Protein AF-B6T316-F1 (afdb_monomer)

Foldseek 3Di:
DDPPDPPLVVDDLCVVLQVCQVPHALVRLVVLCVVDPSSVSSSQLRQHHEDEVLVVVVVVVVPDPDDPFLLLVLLVSLQSNQQRHAAYAYHDLNVCQDPVNVVPDDDPPDPPDPSFQCQDPSSLCSNLVHSSVLRYNYYHYHGRNVNHVPDDGPNVVSSVVSPVVSVD

Solvent-accessible surface area (backbone atoms only — not comparable to full-atom values): 9192 Å² total; per-residue (Å²): 139,83,87,74,69,61,75,72,75,74,50,56,50,68,58,50,6,52,50,45,26,72,79,34,41,52,66,52,41,55,51,31,47,76,72,37,75,61,42,30,58,12,53,54,52,21,32,27,42,34,46,53,48,49,68,48,52,53,48,43,75,73,71,51,70,94,71,75,50,59,45,59,48,48,22,51,51,28,53,66,26,13,79,36,26,30,32,43,34,41,31,44,20,66,93,58,34,48,78,76,57,56,78,75,61,62,96,80,74,66,78,82,63,77,54,46,40,52,42,28,53,67,42,40,47,47,28,44,74,30,61,13,25,63,46,48,77,42,80,44,80,40,51,19,31,92,62,40,77,86,48,79,72,39,33,68,68,50,52,51,54,42,53,60,61,56,78,113

Organism: Zea mays (NCBI:txid4577)

Mean predicted aligned error: 8.93 Å

Secondary structure (DSSP, 8-state):
------GGGGS-HHHHHHHHHHH--HHHHHHHHHH-HHHHHHHTS-SEEEEEHHHHHHHHHTT---PPPHHHHHHHHHHHHGGG--EEEEE--TTT-STTTGGG--TT-S--SGGG--SSHHHHHHHHTSTTTTT--EEEEE--HHHHTTS---HHHHHHHHHHTT--

Structure (mmCIF, N/CA/C/O backbone):
data_AF-B6T316-F1
#
_entry.id   AF-B6T316-F1
#
loop_
_atom_site.group_PDB
_atom_site.id
_atom_site.type_symbol
_atom_site.label_atom_id
_atom_site.label_alt_id
_atom_site.label_comp_id
_atom_site.label_asym_id
_atom_site.label_entity_id
_atom_site.label_seq_id
_atom_site.pdbx_PDB_ins_code
_atom_site.Cartn_x
_atom_site.Cartn_y
_atom_site.Cartn_z
_atom_site.occupancy
_atom_site.B_iso_or_equiv
_atom_site.auth_seq_id
_atom_site.auth_comp_id
_atom_site.auth_asym_id
_atom_site.auth_atom_id
_atom_site.pdbx_PDB_model_num
ATOM 1 N N . MET A 1 1 ? -29.226 13.859 29.487 1.00 38.75 1 MET A N 1
ATOM 2 C CA . MET A 1 1 ? -28.410 12.627 29.527 1.00 38.75 1 MET A CA 1
ATOM 3 C C . MET A 1 1 ? -28.155 12.209 28.087 1.00 38.75 1 MET A C 1
ATOM 5 O O . MET A 1 1 ? -28.991 11.527 27.518 1.00 38.75 1 MET A O 1
ATOM 9 N N . SER A 1 2 ? -27.073 12.686 27.468 1.00 45.78 2 SER A N 1
ATOM 10 C CA . SER A 1 2 ? -26.720 12.307 26.092 1.00 45.78 2 SER A CA 1
ATOM 11 C C . SER A 1 2 ? -25.549 11.342 26.151 1.00 45.78 2 SER A C 1
ATOM 13 O O . SER A 1 2 ? -24.395 11.746 26.090 1.00 45.78 2 SER A O 1
ATOM 15 N N . ALA A 1 3 ? -25.853 10.060 26.337 1.00 51.50 3 ALA A N 1
ATOM 16 C CA . ALA A 1 3 ? -24.899 8.991 26.079 1.00 51.50 3 ALA A CA 1
ATOM 17 C C . ALA A 1 3 ? -24.929 8.683 24.575 1.00 51.50 3 ALA A C 1
ATOM 19 O O . ALA A 1 3 ? -25.409 7.635 24.161 1.00 51.50 3 ALA A O 1
ATOM 20 N N . SER A 1 4 ? -24.492 9.627 23.742 1.00 57.12 4 SER A N 1
ATOM 21 C CA . SER A 1 4 ? -24.166 9.329 22.347 1.00 57.12 4 SER A CA 1
ATOM 22 C C . SER A 1 4 ? -22.652 9.189 22.270 1.00 57.12 4 SER A C 1
ATOM 24 O O . SER A 1 4 ? -21.951 10.155 21.974 1.00 57.12 4 SER A O 1
ATOM 26 N N . GLY A 1 5 ? -22.145 8.011 22.643 1.00 65.06 5 GLY A N 1
ATOM 27 C CA . GLY A 1 5 ? -20.784 7.634 22.264 1.00 65.06 5 GLY A CA 1
ATOM 28 C C . GLY A 1 5 ? -20.665 7.663 20.742 1.00 65.06 5 GLY A C 1
ATOM 29 O O . GLY A 1 5 ? -21.669 7.460 20.050 1.00 65.06 5 GLY A O 1
ATOM 30 N N . ASP A 1 6 ? -19.473 7.960 20.228 1.00 74.44 6 ASP A N 1
ATOM 31 C CA . ASP A 1 6 ? -19.220 7.907 18.791 1.00 74.44 6 ASP A CA 1
ATOM 32 C C . ASP A 1 6 ? -19.634 6.509 18.287 1.00 74.44 6 ASP A C 1
ATOM 34 O O . ASP A 1 6 ? -19.200 5.509 18.867 1.00 74.44 6 ASP A O 1
ATOM 38 N N . PRO A 1 7 ? -20.502 6.384 17.265 1.00 78.38 7 PRO A N 1
ATOM 39 C CA . PRO A 1 7 ? -20.895 5.079 16.731 1.00 78.38 7 PRO A CA 1
ATOM 40 C C . PRO A 1 7 ? -19.691 4.217 16.317 1.00 78.38 7 PRO A C 1
ATOM 42 O O . PRO A 1 7 ? -19.792 2.989 16.318 1.00 78.38 7 PRO A O 1
ATOM 45 N N . LEU A 1 8 ? -18.546 4.838 16.012 1.00 78.81 8 LEU A N 1
ATOM 46 C CA . LEU A 1 8 ? -17.295 4.144 15.718 1.00 78.81 8 LEU A CA 1
ATOM 47 C C . LEU A 1 8 ? -16.710 3.410 16.933 1.00 78.81 8 LEU A C 1
ATOM 49 O O . LEU A 1 8 ? -16.072 2.375 16.751 1.00 78.81 8 LEU A O 1
ATOM 53 N N . ASP A 1 9 ? -16.966 3.880 18.157 1.00 78.06 9 ASP A N 1
ATOM 54 C CA . ASP A 1 9 ? -16.474 3.253 19.392 1.00 78.06 9 ASP A CA 1
ATOM 55 C C . ASP A 1 9 ? -17.211 1.950 19.739 1.00 78.06 9 ASP A C 1
ATOM 57 O O . ASP A 1 9 ? -16.740 1.162 20.558 1.00 78.06 9 ASP A O 1
ATOM 61 N N . VAL A 1 10 ? -18.362 1.699 19.106 1.00 85.69 10 VAL A N 1
ATOM 62 C CA . VAL A 1 10 ? -19.162 0.479 19.307 1.00 85.69 10 VAL A CA 1
ATOM 63 C C . VAL A 1 10 ? -18.748 -0.633 18.333 1.00 85.69 10 VAL A C 1
ATOM 65 O O . VAL A 1 10 ? -19.052 -1.808 18.555 1.00 85.69 10 VAL A O 1
ATOM 68 N N . LEU A 1 11 ? -18.044 -0.294 17.248 1.00 86.25 11 LEU A N 1
ATOM 69 C CA . LEU A 1 11 ? -17.638 -1.260 16.231 1.00 86.25 11 LEU A CA 1
ATOM 70 C C . LEU A 1 11 ? -16.433 -2.098 16.694 1.00 86.25 11 LEU A C 1
ATOM 72 O O . LEU A 1 11 ? -15.464 -1.556 17.229 1.00 86.25 11 LEU A O 1
ATOM 76 N N . PRO A 1 12 ? -16.417 -3.418 16.419 1.00 90.31 12 PRO A N 1
ATOM 77 C CA . PRO A 1 12 ? -15.220 -4.223 16.615 1.00 90.31 12 PRO A CA 1
ATOM 78 C C . PRO A 1 12 ? -14.045 -3.666 15.802 1.00 90.31 12 PRO A C 1
ATOM 80 O O . PRO A 1 12 ? -14.191 -3.372 14.614 1.00 90.31 12 PRO A O 1
ATOM 83 N N . ALA A 1 13 ? -12.858 -3.603 16.409 1.00 89.75 13 ALA A N 1
ATOM 84 C CA . ALA A 1 13 ? -11.668 -3.017 15.784 1.00 89.75 13 ALA A CA 1
ATOM 85 C C . ALA A 1 13 ? -11.332 -3.631 14.412 1.00 89.75 13 ALA A C 1
ATOM 87 O O . ALA A 1 13 ? -10.900 -2.919 13.512 1.00 89.75 13 ALA A O 1
ATOM 88 N N . ALA A 1 14 ? -11.580 -4.932 14.225 1.00 91.62 14 ALA A N 1
ATOM 89 C CA . ALA A 1 14 ? -11.370 -5.612 12.947 1.00 91.62 14 ALA A CA 1
ATOM 90 C C . ALA A 1 14 ? -12.300 -5.097 11.834 1.00 91.62 14 ALA A C 1
ATOM 92 O O . ALA A 1 14 ? -11.866 -4.950 10.695 1.00 91.62 14 ALA A O 1
ATOM 93 N N . VAL A 1 15 ? -13.560 -4.786 12.162 1.00 93.12 15 VAL A N 1
ATOM 94 C CA . VAL A 1 15 ? -14.520 -4.212 11.206 1.00 93.12 15 VAL A CA 1
ATOM 95 C C . VAL A 1 15 ? -14.103 -2.790 10.857 1.00 93.12 15 VAL A C 1
ATOM 97 O O . VAL A 1 15 ? -14.060 -2.433 9.684 1.00 93.12 15 VAL A O 1
ATOM 100 N N . LEU A 1 16 ? -13.728 -1.999 11.864 1.00 93.94 16 LEU A N 1
ATOM 101 C CA . LEU A 1 16 ? -13.256 -0.635 11.653 1.00 93.94 16 LEU A CA 1
ATOM 102 C C . LEU A 1 16 ? -11.998 -0.605 10.774 1.00 93.94 16 LEU A C 1
ATOM 104 O O . LEU A 1 16 ? -11.924 0.183 9.839 1.00 93.94 16 LEU A O 1
ATOM 108 N N . ALA A 1 17 ? -11.043 -1.503 11.017 1.00 95.12 17 ALA A N 1
ATOM 109 C CA . ALA A 1 17 ? -9.823 -1.628 10.226 1.00 95.12 17 ALA A CA 1
ATOM 110 C C . ALA A 1 17 ? -10.100 -2.021 8.766 1.00 95.12 17 ALA A C 1
ATOM 112 O O . ALA A 1 17 ? -9.471 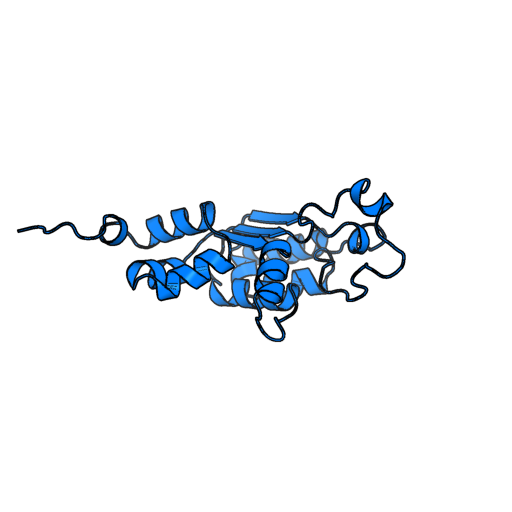-1.499 7.847 1.00 95.12 17 ALA A O 1
ATOM 113 N N . ASP A 1 18 ? -11.063 -2.914 8.541 1.00 94.75 18 ASP A N 1
ATOM 114 C CA . ASP A 1 18 ? -11.476 -3.332 7.201 1.00 94.75 18 ASP A CA 1
ATOM 115 C C . ASP A 1 18 ? -12.238 -2.216 6.457 1.00 94.75 18 ASP A C 1
ATOM 117 O O . ASP A 1 18 ? -12.101 -2.075 5.242 1.00 94.75 18 ASP A O 1
ATOM 121 N N . VAL A 1 19 ? -13.003 -1.377 7.166 1.00 94.06 19 VAL A N 1
ATOM 122 C CA . VAL A 1 19 ? -13.605 -0.157 6.598 1.00 94.06 19 VAL A CA 1
ATOM 123 C C . VAL A 1 19 ? -12.517 0.854 6.243 1.00 94.06 19 VAL A C 1
ATOM 125 O O . VAL A 1 19 ? -12.453 1.281 5.091 1.00 94.06 19 VAL A O 1
ATOM 128 N N . LEU A 1 20 ? -11.631 1.183 7.190 1.00 93.25 20 LEU A N 1
ATOM 129 C CA . LEU A 1 20 ? -10.519 2.116 6.987 1.00 93.25 20 LEU A CA 1
ATOM 130 C C . LEU A 1 20 ? -9.677 1.720 5.775 1.00 93.25 20 LEU A C 1
ATOM 132 O O . LEU A 1 20 ? -9.480 2.534 4.882 1.00 93.25 20 LEU A O 1
ATOM 136 N N . GLY A 1 21 ? -9.263 0.455 5.684 1.00 92.56 21 GLY A N 1
ATOM 137 C CA . GLY A 1 21 ? -8.447 -0.032 4.571 1.00 92.56 21 GLY A CA 1
ATOM 138 C C . GLY A 1 21 ? -9.118 0.034 3.191 1.00 92.56 21 GLY A C 1
ATOM 139 O O . GLY A 1 21 ? -8.429 -0.099 2.182 1.00 92.56 21 GLY A O 1
ATOM 140 N N . ARG A 1 22 ? -10.444 0.224 3.111 1.00 92.62 22 ARG A N 1
ATOM 141 C CA . ARG A 1 22 ? -11.161 0.409 1.836 1.00 92.62 22 ARG A CA 1
ATOM 142 C C . ARG A 1 22 ? -11.344 1.869 1.447 1.00 92.62 22 ARG A C 1
ATOM 144 O O . ARG A 1 22 ? -11.352 2.171 0.255 1.00 92.62 22 ARG A O 1
ATOM 151 N N . VAL A 1 23 ? -11.545 2.745 2.429 1.00 89.62 23 VAL A N 1
ATOM 152 C CA . VAL A 1 23 ? -11.929 4.146 2.184 1.00 89.62 23 VAL A CA 1
ATOM 153 C C . VAL A 1 23 ? -10.756 5.117 2.260 1.00 89.62 23 VAL A C 1
ATOM 155 O O . VAL A 1 23 ? -10.830 6.179 1.656 1.00 89.62 23 VAL A O 1
ATOM 158 N N . ALA A 1 24 ? -9.694 4.759 2.981 1.00 89.38 24 ALA A N 1
ATOM 159 C CA . ALA A 1 24 ? -8.599 5.651 3.335 1.00 89.38 24 ALA A CA 1
ATOM 160 C C . ALA A 1 24 ? -7.277 5.217 2.684 1.00 89.38 24 ALA A C 1
ATOM 162 O O . ALA A 1 24 ? -7.000 4.023 2.532 1.00 89.38 24 ALA A O 1
ATOM 163 N N . ASP A 1 25 ? -6.442 6.191 2.323 1.00 90.81 25 ASP A N 1
ATOM 164 C CA . ASP A 1 25 ? -5.057 5.931 1.932 1.00 90.81 25 ASP A CA 1
ATOM 165 C C . ASP A 1 25 ? -4.139 5.748 3.164 1.00 90.81 25 ASP A C 1
ATOM 167 O O . ASP A 1 25 ? -4.546 5.888 4.321 1.00 90.81 25 ASP A O 1
ATOM 171 N N . ALA A 1 26 ? -2.866 5.422 2.939 1.00 90.81 26 ALA A N 1
ATOM 172 C CA . ALA A 1 26 ? -1.884 5.249 4.009 1.00 90.81 26 ALA A CA 1
ATOM 173 C C . ALA A 1 26 ? -1.698 6.503 4.892 1.00 90.81 26 ALA A C 1
ATOM 175 O O . ALA A 1 26 ? -1.390 6.380 6.081 1.00 90.81 26 ALA A O 1
ATOM 176 N N . GLY A 1 27 ? -1.849 7.701 4.325 1.00 88.25 27 GLY A N 1
ATOM 177 C CA . GLY A 1 27 ? -1.763 8.972 5.037 1.00 88.25 27 GLY A CA 1
ATOM 178 C C . GLY A 1 27 ? -2.992 9.241 5.905 1.00 88.25 27 GLY A C 1
ATOM 179 O O . GLY A 1 27 ? -2.846 9.665 7.050 1.00 88.25 27 GLY A O 1
ATOM 180 N N . ASP A 1 28 ? -4.183 8.939 5.408 1.00 90.50 28 ASP A N 1
ATOM 181 C CA . ASP A 1 28 ? -5.445 9.017 6.141 1.00 90.50 28 ASP A CA 1
ATOM 182 C C . ASP A 1 28 ? -5.483 7.998 7.288 1.00 90.50 28 ASP A C 1
ATOM 184 O O . ASP A 1 28 ? -5.830 8.337 8.422 1.00 90.50 28 ASP A O 1
ATOM 188 N N . ILE A 1 29 ? -5.025 6.766 7.040 1.00 92.44 29 ILE A N 1
ATOM 189 C CA . ILE A 1 29 ? -4.856 5.733 8.076 1.00 92.44 29 ILE A CA 1
ATOM 190 C C . ILE A 1 29 ? -3.852 6.195 9.141 1.00 92.44 29 ILE A C 1
ATOM 192 O O . ILE A 1 29 ? -4.051 5.953 10.333 1.00 92.44 29 ILE A O 1
ATOM 196 N N . ALA A 1 30 ? -2.777 6.884 8.747 1.00 91.12 30 ALA A N 1
ATOM 197 C CA . ALA A 1 30 ? -1.843 7.466 9.705 1.00 91.12 30 ALA A CA 1
ATOM 198 C C . ALA A 1 30 ? -2.486 8.605 10.514 1.00 91.12 30 ALA A C 1
ATOM 200 O O . ALA A 1 30 ? -2.278 8.669 11.724 1.00 91.12 30 ALA A O 1
ATOM 201 N N . ALA A 1 31 ? -3.297 9.463 9.890 1.00 90.94 31 ALA A N 1
ATOM 202 C CA . ALA A 1 31 ? -4.015 10.539 10.574 1.00 90.94 31 ALA A CA 1
ATOM 203 C C . ALA A 1 31 ? -5.045 10.005 11.587 1.00 90.94 31 ALA A C 1
ATOM 205 O O . ALA A 1 31 ? -5.178 10.558 12.680 1.00 90.94 31 ALA A O 1
ATOM 206 N N . CYS A 1 32 ? -5.693 8.874 11.287 1.00 90.81 32 CYS A N 1
ATOM 207 C CA . CYS A 1 32 ? -6.624 8.185 12.189 1.00 90.81 32 CYS A CA 1
ATOM 208 C C . CYS A 1 32 ? -6.010 7.857 13.563 1.00 90.81 32 CYS A C 1
ATOM 210 O O . CYS A 1 32 ? -6.719 7.829 14.568 1.00 90.81 32 CYS A O 1
ATOM 212 N N . ARG A 1 33 ? -4.683 7.685 13.639 1.00 92.44 33 ARG A N 1
ATOM 213 C CA . ARG A 1 33 ? -3.948 7.431 14.892 1.00 92.44 33 ARG A CA 1
ATOM 214 C C . ARG A 1 33 ? -4.045 8.572 15.895 1.00 92.44 33 ARG A C 1
ATOM 216 O O . ARG A 1 33 ? -3.931 8.337 17.094 1.00 92.44 33 ARG A O 1
ATOM 223 N N . LEU A 1 34 ? -4.234 9.793 15.403 1.00 92.31 34 LEU A N 1
ATOM 224 C CA . LEU A 1 34 ? -4.353 10.997 16.220 1.00 92.31 34 LEU A CA 1
ATOM 225 C C . LEU A 1 34 ? -5.814 11.351 16.526 1.00 92.31 34 LEU A C 1
ATOM 227 O O . LEU A 1 34 ? -6.060 12.178 17.398 1.00 92.31 34 LEU A O 1
ATOM 231 N N . ALA A 1 35 ? -6.774 10.736 15.829 1.00 90.56 35 ALA A N 1
ATOM 232 C CA . ALA A 1 35 ? -8.191 11.069 15.941 1.00 90.56 35 ALA A CA 1
ATOM 233 C C . ALA A 1 35 ? -8.869 10.398 17.147 1.00 90.56 35 ALA A C 1
ATOM 235 O O . ALA A 1 35 ? -9.607 11.053 17.878 1.00 90.56 35 ALA A O 1
ATOM 236 N N . SER A 1 36 ? -8.622 9.104 17.386 1.00 89.31 36 SER A N 1
ATOM 237 C CA . SER A 1 36 ? -9.156 8.396 18.559 1.00 89.31 36 SER A CA 1
ATOM 238 C C . SER A 1 36 ? -8.355 7.137 18.899 1.00 89.31 36 SER A C 1
ATOM 240 O O . SER A 1 36 ? -7.609 6.610 18.073 1.00 89.31 36 SER A O 1
ATOM 242 N N . ARG A 1 37 ? -8.526 6.606 20.121 1.00 90.38 37 ARG A N 1
ATOM 243 C CA . ARG A 1 37 ? -7.875 5.347 20.541 1.00 90.38 37 ARG A CA 1
ATOM 244 C C . ARG A 1 37 ? -8.401 4.137 19.761 1.00 90.38 37 ARG A C 1
ATOM 246 O O . ARG A 1 37 ? -7.631 3.222 19.477 1.00 90.38 37 ARG A O 1
ATOM 253 N N . THR A 1 38 ? -9.682 4.146 19.403 1.00 91.38 38 THR A N 1
ATOM 254 C CA . THR A 1 38 ? -10.332 3.091 18.614 1.00 91.38 38 THR A CA 1
ATOM 255 C C . THR A 1 38 ? -9.763 3.057 17.195 1.00 91.38 38 THR A C 1
ATOM 257 O O . THR A 1 38 ? -9.351 2.003 16.707 1.00 91.38 38 THR A O 1
ATOM 260 N N . LEU A 1 39 ? -9.635 4.229 16.565 1.00 91.69 39 LEU A N 1
ATOM 261 C CA . LEU A 1 39 ? -9.034 4.388 15.241 1.00 91.69 39 LEU A CA 1
ATOM 262 C C . LEU A 1 39 ? -7.530 4.093 15.242 1.00 91.69 39 LEU A C 1
ATOM 264 O O . LEU A 1 39 ? -7.033 3.449 14.319 1.00 91.69 39 LEU A O 1
ATOM 268 N N . LEU A 1 40 ? -6.813 4.487 16.298 1.00 93.38 40 LEU A N 1
ATOM 269 C CA . LEU A 1 40 ? -5.415 4.113 16.512 1.00 93.38 40 LEU A CA 1
ATOM 270 C C . LEU A 1 40 ? -5.249 2.591 16.474 1.00 93.38 40 LEU A C 1
ATOM 272 O O . LEU A 1 40 ? -4.444 2.098 15.687 1.00 93.38 40 LEU A O 1
ATOM 276 N N . ALA A 1 41 ? -6.027 1.854 17.273 1.00 93.12 41 ALA A N 1
ATOM 277 C CA . ALA A 1 41 ? -5.959 0.396 17.320 1.00 93.12 41 ALA A CA 1
ATOM 278 C C . ALA A 1 41 ? -6.287 -0.238 15.958 1.00 93.12 41 ALA A C 1
ATOM 280 O O . ALA A 1 41 ? -5.539 -1.093 15.485 1.00 93.12 41 ALA A O 1
ATOM 281 N N . ALA A 1 42 ? -7.353 0.226 15.299 1.00 94.69 42 ALA A N 1
ATOM 282 C CA . ALA A 1 42 ? -7.740 -0.252 13.975 1.00 94.69 42 ALA A CA 1
ATOM 283 C C . ALA A 1 42 ? -6.649 -0.002 12.915 1.00 94.69 42 ALA A C 1
ATOM 285 O O . ALA A 1 42 ? -6.374 -0.883 12.103 1.00 94.69 42 ALA A O 1
ATOM 286 N N . SER A 1 43 ? -5.961 1.146 12.966 1.00 94.88 43 SER A N 1
ATOM 287 C CA . SER A 1 43 ? -4.926 1.524 11.990 1.00 94.88 43 SER A CA 1
ATOM 288 C C . SER A 1 43 ? -3.716 0.580 11.938 1.00 94.88 43 SER A C 1
ATOM 290 O O . SER A 1 43 ? -3.002 0.565 10.935 1.00 94.88 43 SER A O 1
ATOM 292 N N . TYR A 1 44 ? -3.454 -0.177 13.011 1.00 94.88 44 TYR A N 1
ATOM 293 C CA . TYR A 1 44 ? -2.342 -1.133 13.088 1.00 94.88 44 TYR A CA 1
ATOM 294 C C . TYR A 1 44 ? -2.717 -2.538 12.617 1.00 94.88 44 TYR A C 1
ATOM 296 O O . TYR A 1 44 ? -1.835 -3.360 12.386 1.00 94.88 44 TYR A O 1
ATOM 304 N N . ILE A 1 45 ? -4.011 -2.812 12.456 1.00 95.62 45 ILE A N 1
ATOM 305 C CA . ILE A 1 45 ? -4.523 -4.113 12.013 1.00 95.62 45 ILE A CA 1
ATOM 306 C C . ILE A 1 45 ? -5.254 -4.014 10.668 1.00 95.62 45 ILE A C 1
ATOM 308 O O . ILE A 1 45 ? -5.975 -4.937 10.291 1.00 95.62 45 ILE A O 1
ATOM 312 N N . CYS A 1 46 ? -5.076 -2.903 9.941 1.00 95.94 46 CYS A N 1
ATOM 313 C CA . CYS A 1 46 ? -5.655 -2.697 8.617 1.00 95.94 46 CYS A CA 1
ATOM 314 C C . CYS A 1 46 ? -5.219 -3.812 7.656 1.00 95.94 46 CYS A C 1
ATOM 316 O O . CYS A 1 46 ? -4.022 -3.958 7.389 1.00 95.94 46 CYS A O 1
ATOM 318 N N . PRO A 1 47 ? -6.171 -4.572 7.083 1.00 95.56 47 PRO A N 1
ATOM 319 C CA . PRO A 1 47 ? -5.837 -5.642 6.156 1.00 95.56 47 PRO A CA 1
ATOM 320 C C . PRO A 1 47 ? -5.528 -5.135 4.749 1.00 95.56 47 PRO A C 1
ATOM 322 O O . PRO A 1 47 ? -5.048 -5.898 3.913 1.00 95.56 47 PRO A O 1
ATOM 325 N N . ARG A 1 48 ? -5.824 -3.867 4.465 1.00 95.81 48 ARG A N 1
ATOM 326 C CA . ARG A 1 48 ? -5.659 -3.250 3.155 1.00 95.81 48 ARG A CA 1
ATOM 327 C C . ARG A 1 48 ? -5.025 -1.877 3.310 1.00 95.81 48 ARG A C 1
ATOM 329 O O . ARG A 1 48 ? -5.411 -1.137 4.214 1.00 95.81 48 ARG A O 1
ATOM 336 N N . VAL A 1 49 ? -4.077 -1.550 2.436 1.00 95.00 49 VAL A N 1
ATOM 337 C CA . VAL A 1 49 ? -3.486 -0.211 2.345 1.00 95.00 49 VAL A CA 1
ATOM 338 C C . VAL A 1 49 ? -3.268 0.178 0.894 1.00 95.00 49 VAL A C 1
ATO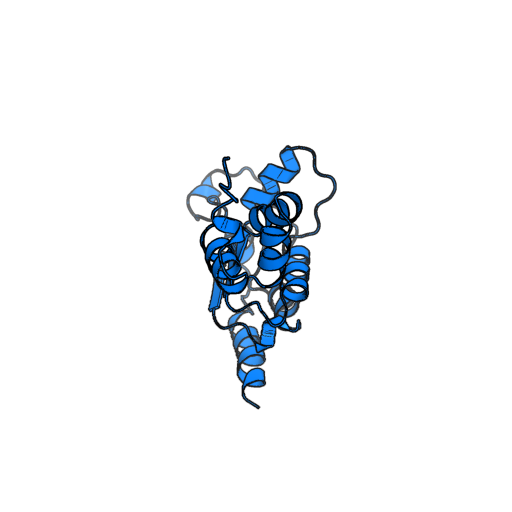M 340 O O . VAL A 1 49 ? -2.722 -0.596 0.107 1.00 95.00 49 VAL A O 1
ATOM 343 N N . ARG A 1 50 ? -3.637 1.422 0.584 1.00 93.56 50 ARG A N 1
ATOM 344 C CA . ARG A 1 50 ? -3.271 2.115 -0.649 1.00 93.56 50 ARG A CA 1
ATOM 345 C C . ARG A 1 50 ? -2.218 3.172 -0.346 1.00 93.56 50 ARG A C 1
ATOM 347 O O . ARG A 1 50 ? -2.398 3.976 0.566 1.00 93.56 50 ARG A O 1
ATOM 354 N N . LEU A 1 51 ? -1.133 3.187 -1.108 1.00 90.56 51 LEU A N 1
ATOM 355 C CA . LEU A 1 51 ? -0.117 4.230 -1.053 1.00 90.56 51 LEU A CA 1
ATOM 356 C C . LEU A 1 51 ? -0.045 4.930 -2.410 1.00 90.56 51 LEU A C 1
ATOM 358 O O . LEU A 1 51 ? 0.290 4.295 -3.402 1.00 90.56 51 LEU A O 1
ATOM 362 N N . CYS A 1 52 ? -0.312 6.235 -2.425 1.00 86.19 52 CYS A N 1
ATOM 363 C CA . CYS A 1 52 ? -0.256 7.064 -3.625 1.00 86.19 52 CYS A CA 1
ATOM 364 C C . CYS A 1 52 ? 0.890 8.086 -3.546 1.00 86.19 52 CYS A C 1
ATOM 366 O O . CYS A 1 52 ? 1.126 8.716 -2.508 1.00 86.19 52 CYS A O 1
ATOM 368 N N . ALA A 1 53 ? 1.635 8.251 -4.641 1.00 78.25 53 ALA A N 1
ATOM 369 C CA . ALA A 1 53 ? 2.730 9.211 -4.735 1.00 78.25 53 ALA A CA 1
ATOM 370 C C . ALA A 1 53 ? 2.224 10.660 -4.821 1.00 78.25 53 ALA A C 1
ATOM 372 O O . ALA A 1 53 ? 2.858 11.557 -4.259 1.00 78.25 53 ALA A O 1
ATOM 373 N N . ALA A 1 54 ? 1.064 10.891 -5.447 1.00 67.25 54 ALA A N 1
ATOM 374 C CA . ALA A 1 54 ? 0.460 12.218 -5.587 1.00 67.25 54 ALA A CA 1
ATOM 375 C C . ALA A 1 54 ? 0.046 12.812 -4.229 1.00 67.25 54 ALA A C 1
ATOM 377 O O . ALA A 1 54 ? 0.374 13.964 -3.927 1.00 67.25 54 ALA A O 1
ATOM 378 N N . ASP A 1 55 ? -0.556 12.005 -3.349 1.00 60.50 55 ASP A N 1
ATOM 379 C CA . ASP A 1 55 ? -0.895 12.421 -1.978 1.00 60.50 55 ASP A CA 1
ATOM 380 C C . ASP A 1 55 ? 0.353 12.796 -1.170 1.00 60.50 55 ASP A C 1
ATOM 382 O O . ASP A 1 55 ? 0.335 13.663 -0.290 1.00 60.50 55 ASP A O 1
ATOM 386 N N . ARG A 1 56 ? 1.494 12.202 -1.527 1.00 62.78 56 ARG A N 1
ATOM 387 C CA . ARG A 1 56 ? 2.796 12.525 -0.953 1.00 62.78 56 ARG A CA 1
ATOM 388 C C . ARG A 1 56 ? 3.363 13.840 -1.478 1.00 62.78 56 ARG A C 1
ATOM 390 O O . ARG A 1 56 ? 3.913 14.617 -0.696 1.00 62.78 56 ARG A O 1
ATOM 397 N N . ALA A 1 57 ? 3.236 14.094 -2.779 1.00 59.31 57 ALA A N 1
ATOM 398 C CA . ALA A 1 57 ? 3.645 15.352 -3.396 1.00 59.31 57 ALA A CA 1
ATOM 399 C C . ALA A 1 57 ? 2.845 16.532 -2.820 1.00 59.31 57 ALA A C 1
ATOM 401 O O . ALA A 1 57 ? 3.433 17.566 -2.493 1.00 59.31 57 ALA A O 1
ATOM 402 N N . ARG A 1 58 ? 1.536 16.348 -2.588 1.00 57.28 58 ARG A N 1
ATOM 403 C CA . ARG A 1 58 ? 0.686 17.344 -1.918 1.00 57.28 58 ARG A CA 1
ATOM 404 C C . ARG A 1 58 ? 1.186 17.661 -0.506 1.00 57.28 58 ARG A C 1
ATOM 406 O O . ARG A 1 58 ? 1.449 18.819 -0.198 1.00 57.28 58 ARG A O 1
ATOM 413 N N . ARG A 1 59 ? 1.449 16.634 0.312 1.00 56.56 59 ARG A N 1
ATOM 414 C CA . ARG A 1 59 ? 1.974 16.801 1.684 1.00 56.56 59 ARG A CA 1
ATOM 415 C C . ARG A 1 59 ? 3.398 17.383 1.736 1.00 56.56 59 ARG A C 1
ATOM 417 O O . ARG A 1 59 ? 3.736 18.069 2.697 1.00 56.56 59 ARG A O 1
ATOM 424 N N . ARG A 1 60 ? 4.240 17.153 0.715 1.00 55.50 60 ARG A N 1
ATOM 425 C CA . ARG A 1 60 ? 5.548 17.83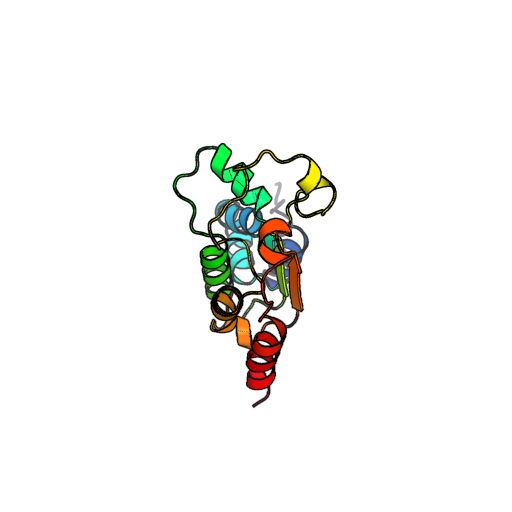3 0.572 1.00 55.50 60 ARG A CA 1
ATOM 426 C C . ARG A 1 60 ? 5.379 19.334 0.335 1.00 55.50 60 ARG A C 1
ATOM 428 O O . ARG A 1 60 ? 6.075 20.121 0.969 1.00 55.50 60 ARG A O 1
ATOM 435 N N . ARG A 1 61 ? 4.461 19.729 -0.558 1.00 54.19 61 ARG A N 1
ATOM 436 C CA . ARG A 1 61 ? 4.172 21.147 -0.853 1.00 54.19 61 ARG A CA 1
ATOM 437 C C . ARG A 1 61 ? 3.598 21.884 0.360 1.00 54.19 61 ARG A C 1
ATOM 439 O O . ARG A 1 61 ? 3.862 23.066 0.526 1.00 54.19 61 ARG A O 1
ATOM 446 N N . GLU A 1 62 ? 2.898 21.170 1.239 1.00 54.56 62 GLU A N 1
ATOM 447 C CA . GLU A 1 62 ? 2.359 21.682 2.508 1.00 54.56 62 GLU A CA 1
ATOM 448 C C . GLU A 1 62 ? 3.422 21.845 3.629 1.00 54.56 62 GLU A C 1
ATOM 450 O O . GLU A 1 62 ? 3.072 22.148 4.767 1.00 54.56 62 GLU A O 1
ATOM 455 N N . GLY A 1 63 ? 4.725 21.703 3.332 1.00 43.22 63 GLY A N 1
ATOM 456 C CA . GLY A 1 63 ? 5.819 22.090 4.243 1.00 43.22 63 GLY A CA 1
ATOM 457 C C . GLY A 1 63 ? 6.478 20.953 5.034 1.00 43.22 63 GLY A C 1
ATOM 458 O O . GLY A 1 63 ? 7.237 21.210 5.969 1.00 43.22 63 GLY A O 1
ATOM 459 N N . GLY A 1 64 ? 6.228 19.690 4.677 1.00 43.75 64 GLY A N 1
ATOM 460 C CA . GLY A 1 64 ? 6.865 18.532 5.312 1.00 43.75 64 GLY A CA 1
ATOM 461 C C . GLY A 1 64 ? 8.300 18.291 4.823 1.00 43.75 64 GLY A C 1
ATOM 462 O O . GLY A 1 64 ? 8.516 18.045 3.635 1.00 43.75 64 GLY A O 1
ATOM 463 N N . GLY A 1 65 ? 9.273 18.318 5.745 1.00 43.53 65 GLY A N 1
ATOM 464 C CA . GLY A 1 65 ? 10.687 17.997 5.497 1.00 43.53 65 GLY A CA 1
ATOM 465 C C . GLY A 1 65 ? 10.929 16.634 4.828 1.00 43.53 65 GLY A C 1
ATOM 466 O O . GLY A 1 65 ? 10.021 15.812 4.716 1.00 43.53 65 GLY A O 1
ATOM 467 N N . GLY A 1 66 ? 12.173 16.416 4.372 1.00 47.66 66 GLY A N 1
ATOM 468 C CA . GLY A 1 66 ? 12.633 15.308 3.519 1.00 47.66 66 GLY A CA 1
ATOM 469 C C . GLY A 1 66 ? 11.903 13.978 3.718 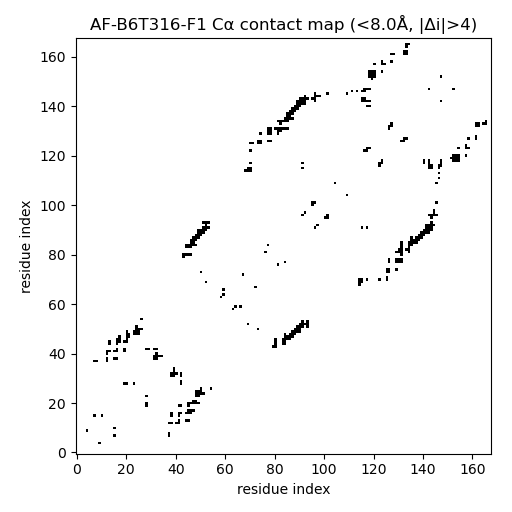1.00 47.66 66 GLY A C 1
ATOM 470 O O . GLY A 1 66 ? 12.294 13.155 4.540 1.00 47.66 66 GLY A O 1
ATOM 471 N N . SER A 1 67 ? 10.831 13.766 2.950 1.00 51.50 67 SER A N 1
ATOM 472 C CA . SER A 1 67 ? 10.047 12.538 3.044 1.00 51.50 67 SER A CA 1
ATOM 473 C C . SER A 1 67 ? 10.883 11.359 2.530 1.00 51.50 67 SER A C 1
ATOM 475 O O . SER A 1 67 ? 11.528 11.510 1.484 1.00 51.50 67 SER A O 1
ATOM 477 N N . PRO A 1 68 ? 10.878 10.196 3.211 1.00 57.66 68 PRO A N 1
ATOM 478 C CA . PRO A 1 68 ? 11.567 9.011 2.716 1.00 57.66 68 PRO A CA 1
ATOM 479 C C . PRO A 1 68 ? 11.035 8.628 1.331 1.00 57.66 68 PRO A C 1
ATOM 481 O O . PRO A 1 68 ? 9.860 8.865 1.024 1.00 57.66 68 PRO A O 1
ATOM 484 N N . ALA A 1 69 ? 11.902 8.037 0.504 1.00 77.69 69 ALA A N 1
ATOM 485 C CA . ALA A 1 69 ? 11.554 7.567 -0.834 1.00 77.69 69 ALA A CA 1
ATOM 486 C C . ALA A 1 69 ? 10.297 6.673 -0.808 1.00 77.69 69 ALA A C 1
ATOM 488 O O . ALA A 1 69 ? 10.014 5.991 0.186 1.00 77.69 69 ALA A O 1
ATOM 489 N N . PHE A 1 70 ? 9.533 6.663 -1.903 1.00 82.31 70 PHE A N 1
ATOM 490 C CA . PHE A 1 70 ? 8.277 5.911 -2.000 1.00 82.31 70 PHE A CA 1
ATOM 491 C C . PHE A 1 70 ? 8.472 4.420 -1.665 1.00 82.31 70 PHE A C 1
ATOM 493 O O . PHE A 1 70 ? 7.736 3.858 -0.849 1.00 82.31 70 PHE A O 1
ATOM 500 N N . ARG A 1 71 ? 9.553 3.816 -2.177 1.00 84.50 71 ARG A N 1
ATOM 501 C CA . ARG A 1 71 ? 9.980 2.445 -1.843 1.00 84.50 71 ARG A CA 1
ATOM 502 C C . ARG A 1 71 ? 10.188 2.231 -0.339 1.00 84.50 71 ARG A C 1
ATOM 504 O O . ARG A 1 71 ? 9.626 1.302 0.232 1.00 84.50 71 ARG A O 1
ATOM 511 N N . ALA A 1 72 ? 10.929 3.121 0.324 1.00 86.06 72 ALA A N 1
ATOM 512 C CA . ALA A 1 72 ? 11.180 3.029 1.766 1.00 86.06 72 ALA A CA 1
ATOM 513 C C . ALA A 1 72 ? 9.882 3.132 2.581 1.00 86.06 72 ALA A C 1
ATOM 515 O O . ALA A 1 72 ? 9.702 2.451 3.585 1.00 86.06 72 ALA A O 1
ATOM 516 N N . THR A 1 73 ? 8.935 3.946 2.122 1.00 87.94 73 THR A N 1
ATOM 517 C CA . THR A 1 73 ? 7.620 4.053 2.770 1.00 87.94 73 THR A CA 1
ATOM 518 C C . THR A 1 73 ? 6.810 2.781 2.607 1.00 87.94 73 THR A C 1
ATOM 520 O O . THR A 1 73 ? 6.200 2.322 3.568 1.00 87.94 73 THR A O 1
ATOM 523 N N . THR A 1 74 ? 6.835 2.202 1.411 1.00 90.75 74 THR A N 1
ATOM 524 C CA . THR A 1 74 ? 6.181 0.925 1.132 1.00 90.75 74 THR A CA 1
ATOM 525 C C . THR A 1 74 ? 6.718 -0.166 2.060 1.00 90.75 74 THR A C 1
ATOM 527 O O . THR A 1 74 ? 5.936 -0.839 2.726 1.00 90.75 74 THR A O 1
ATOM 530 N N . ALA A 1 75 ? 8.045 -0.269 2.197 1.00 91.56 75 ALA A N 1
ATOM 531 C CA . ALA A 1 75 ? 8.697 -1.206 3.113 1.00 91.56 75 ALA A CA 1
ATOM 532 C C . ALA A 1 75 ? 8.304 -0.974 4.580 1.00 91.56 75 ALA A C 1
ATOM 534 O O . ALA A 1 75 ? 7.983 -1.921 5.300 1.00 91.56 75 ALA A O 1
ATOM 535 N N . ASN A 1 76 ? 8.275 0.287 5.020 1.00 92.50 76 ASN A N 1
ATOM 536 C CA . ASN A 1 76 ? 7.878 0.646 6.380 1.00 92.50 76 ASN A CA 1
ATOM 537 C C . ASN A 1 76 ? 6.412 0.289 6.662 1.00 92.50 76 ASN A C 1
ATOM 539 O O . ASN A 1 76 ? 6.112 -0.231 7.731 1.00 92.50 76 ASN A O 1
ATOM 543 N N . LEU A 1 77 ? 5.499 0.534 5.716 1.00 92.50 77 LEU A N 1
ATOM 544 C CA . LEU A 1 77 ? 4.082 0.180 5.848 1.00 92.50 77 LEU A CA 1
ATOM 545 C C . LEU A 1 77 ? 3.875 -1.335 5.868 1.00 92.50 77 LEU A C 1
ATOM 547 O O . LEU A 1 77 ? 3.160 -1.838 6.734 1.00 92.50 77 LEU A O 1
ATOM 551 N N . ALA A 1 78 ? 4.536 -2.053 4.959 1.00 93.25 78 ALA A N 1
ATOM 552 C CA . ALA A 1 78 ? 4.514 -3.509 4.920 1.00 93.25 78 ALA A CA 1
ATOM 553 C C . ALA A 1 78 ? 5.059 -4.109 6.223 1.00 93.25 78 ALA A C 1
ATOM 555 O O . ALA A 1 78 ? 4.443 -5.004 6.789 1.00 93.25 78 ALA A O 1
ATOM 556 N N . SER A 1 79 ? 6.147 -3.556 6.762 1.00 94.19 79 SER A N 1
ATOM 557 C CA . SER A 1 79 ? 6.710 -3.982 8.049 1.00 94.19 79 SER A CA 1
ATOM 558 C C . SER A 1 79 ? 5.786 -3.668 9.226 1.00 94.19 79 SER A C 1
ATOM 560 O O . SER A 1 79 ? 5.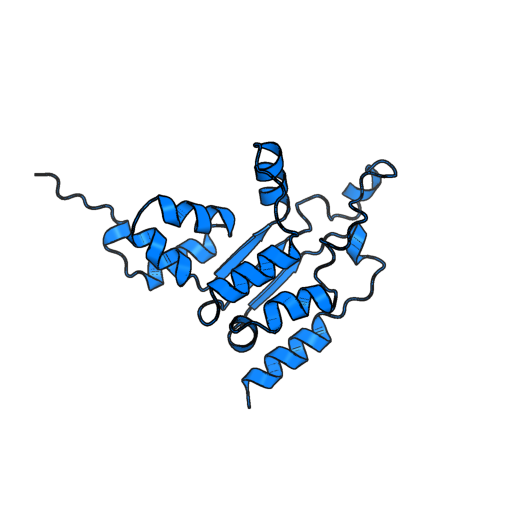657 -4.477 10.140 1.00 94.19 79 SER A O 1
ATOM 562 N N . LEU A 1 80 ? 5.137 -2.500 9.208 1.00 94.06 80 LEU A N 1
ATOM 563 C CA . LEU A 1 80 ? 4.261 -2.044 10.285 1.00 94.06 80 LEU A CA 1
ATOM 564 C C . LEU A 1 80 ? 2.988 -2.885 10.395 1.00 94.06 80 LEU A C 1
ATOM 566 O O . LEU A 1 80 ? 2.574 -3.222 11.500 1.00 94.06 80 LEU A O 1
ATOM 570 N N . LEU A 1 81 ? 2.355 -3.187 9.262 1.00 94.06 81 LEU A N 1
ATOM 571 C CA . LEU A 1 81 ? 1.118 -3.969 9.225 1.00 94.06 81 LEU A CA 1
ATOM 572 C C . LEU A 1 81 ? 1.389 -5.472 9.206 1.00 94.06 81 LEU A C 1
ATOM 574 O O . LEU A 1 81 ? 0.563 -6.248 9.686 1.00 94.06 81 LEU A O 1
ATOM 578 N N . GLY A 1 82 ? 2.547 -5.871 8.676 1.00 91.81 82 GLY A N 1
ATOM 579 C CA . GLY A 1 82 ? 3.103 -7.217 8.719 1.00 91.81 82 GLY A CA 1
ATOM 580 C C . GLY A 1 82 ? 2.050 -8.305 8.496 1.00 91.81 82 GLY A C 1
ATOM 581 O O . GLY A 1 82 ? 1.466 -8.367 7.414 1.00 91.81 82 GLY A O 1
ATOM 582 N N . PRO A 1 83 ? 1.747 -9.130 9.518 1.00 91.50 83 PRO A N 1
ATOM 583 C CA . PRO A 1 83 ? 0.844 -10.279 9.401 1.00 91.50 83 PRO A CA 1
ATOM 584 C C . PRO A 1 83 ? -0.614 -9.915 9.068 1.00 91.50 83 PRO A C 1
ATOM 586 O O . PRO A 1 83 ? -1.402 -10.790 8.688 1.00 91.50 83 PRO A O 1
ATOM 589 N N . HIS A 1 84 ? -0.997 -8.647 9.229 1.00 94.62 84 HIS A N 1
ATOM 590 C CA . HIS A 1 84 ? -2.344 -8.176 8.940 1.00 94.62 84 HIS A CA 1
ATOM 591 C C . HIS A 1 84 ? -2.524 -7.784 7.475 1.00 94.62 84 HIS A C 1
ATOM 593 O O . HIS A 1 84 ? -3.636 -7.918 6.974 1.00 94.62 84 HIS A O 1
ATOM 599 N N . LEU A 1 85 ? -1.465 -7.374 6.769 1.00 94.94 85 LEU A N 1
ATOM 600 C CA . LEU A 1 85 ? -1.567 -6.826 5.416 1.00 94.94 85 LEU A CA 1
ATOM 601 C C . LEU A 1 85 ? -1.916 -7.914 4.385 1.00 94.94 85 LEU A C 1
ATOM 603 O O . LEU A 1 85 ? -1.093 -8.749 4.024 1.00 94.94 85 LEU A O 1
ATOM 607 N N . ARG A 1 86 ? -3.156 -7.900 3.891 1.00 94.56 86 ARG A N 1
ATOM 608 C CA . ARG A 1 86 ? -3.679 -8.828 2.872 1.00 94.56 86 ARG A CA 1
ATOM 609 C C . ARG A 1 86 ? -3.746 -8.216 1.481 1.00 94.56 86 ARG A C 1
ATOM 611 O O . ARG A 1 86 ? -3.693 -8.967 0.514 1.00 94.56 86 ARG A O 1
ATOM 618 N N . SER A 1 87 ? -3.869 -6.897 1.386 1.00 95.12 87 SER A N 1
ATOM 619 C CA . SER A 1 87 ? -3.993 -6.172 0.122 1.00 95.12 87 SER A CA 1
ATOM 620 C C . SER A 1 87 ? -3.095 -4.944 0.133 1.00 95.12 87 SER A C 1
ATOM 622 O O . SER A 1 87 ? -3.177 -4.130 1.058 1.00 95.12 87 SER A O 1
ATOM 624 N N . LEU A 1 88 ? -2.244 -4.818 -0.879 1.00 94.12 88 LEU A N 1
ATOM 625 C CA . LEU A 1 88 ? -1.342 -3.686 -1.049 1.00 94.12 88 LEU A CA 1
ATOM 626 C C . LEU A 1 88 ? -1.552 -3.079 -2.434 1.00 94.12 88 LEU A C 1
ATOM 628 O O . LEU A 1 88 ? -1.362 -3.758 -3.439 1.00 94.12 88 LEU A O 1
ATOM 632 N N . SER A 1 89 ? -1.922 -1.803 -2.475 1.00 94.12 89 SER A N 1
ATOM 633 C CA . SER A 1 89 ? -2.063 -1.034 -3.713 1.00 94.12 89 SER A CA 1
ATOM 634 C C . SER A 1 89 ? -1.037 0.095 -3.717 1.00 94.12 89 SER A C 1
ATOM 636 O O . SER A 1 89 ? -0.982 0.897 -2.779 1.00 94.12 89 SER A O 1
ATOM 638 N N . LEU A 1 90 ? -0.176 0.109 -4.730 1.00 91.94 90 LEU A N 1
ATOM 639 C CA . LEU A 1 90 ? 0.894 1.083 -4.905 1.00 91.94 90 LEU A CA 1
ATOM 640 C C . LEU A 1 90 ? 0.643 1.872 -6.183 1.00 91.94 90 LEU A C 1
ATOM 642 O O . LEU A 1 90 ? 0.669 1.304 -7.271 1.00 91.94 90 LEU A O 1
ATOM 646 N N . ASP A 1 91 ? 0.440 3.175 -6.042 1.00 89.25 91 ASP A N 1
ATOM 647 C CA . ASP A 1 91 ? 0.166 4.071 -7.158 1.00 89.25 91 ASP A CA 1
ATOM 648 C C . ASP A 1 91 ? 1.225 5.174 -7.223 1.00 89.25 91 ASP A C 1
ATOM 650 O O . ASP A 1 91 ? 1.262 6.092 -6.398 1.00 89.25 91 ASP A O 1
ATOM 654 N N . THR A 1 92 ? 2.120 5.066 -8.202 1.00 83.25 92 THR A N 1
ATOM 655 C CA . THR A 1 92 ? 3.025 6.146 -8.614 1.00 83.25 92 THR A CA 1
ATOM 656 C C . THR A 1 92 ? 2.601 6.782 -9.935 1.00 83.25 92 THR A C 1
ATOM 658 O O . THR A 1 92 ? 3.212 7.765 -10.348 1.00 83.25 92 THR A O 1
ATOM 661 N N . ALA A 1 93 ? 1.541 6.280 -10.573 1.00 75.38 93 ALA A N 1
ATOM 662 C CA . ALA A 1 93 ? 1.019 6.802 -11.827 1.00 75.38 93 ALA A CA 1
ATOM 663 C C . ALA A 1 93 ? 0.315 8.152 -11.638 1.00 75.38 93 ALA A C 1
ATOM 665 O O . ALA A 1 93 ? 0.371 8.981 -12.544 1.00 75.38 93 ALA A O 1
ATOM 666 N N . GLY A 1 94 ? -0.317 8.393 -10.480 1.00 60.84 94 GLY A N 1
ATOM 667 C CA . GLY A 1 94 ? -0.696 9.727 -9.988 1.00 60.84 94 GLY A CA 1
ATOM 668 C C . GLY A 1 94 ? -1.414 10.651 -10.984 1.00 60.84 94 GLY A C 1
ATOM 669 O O . GLY A 1 94 ? -1.236 11.864 -10.906 1.00 60.84 94 GLY A O 1
ATOM 670 N N . GLY A 1 95 ? -2.167 10.107 -11.945 1.00 53.25 95 GLY A N 1
ATOM 671 C CA . GLY A 1 95 ? -2.807 10.880 -13.018 1.00 53.25 95 GLY A CA 1
ATOM 672 C C . GLY A 1 95 ? -1.855 11.576 -14.005 1.00 53.25 95 GLY A C 1
ATOM 673 O O . GLY A 1 95 ? -2.328 12.384 -14.788 1.00 53.25 95 GLY A O 1
ATOM 674 N N . GLN A 1 96 ? -0.547 11.293 -13.966 1.00 52.22 96 GLN A N 1
ATOM 675 C CA . GLN A 1 96 ? 0.472 11.799 -14.905 1.00 52.22 96 GLN A CA 1
ATOM 676 C C . GLN A 1 96 ? 1.235 10.671 -15.627 1.00 52.22 96 GLN A C 1
ATOM 678 O O . GLN A 1 96 ? 2.188 10.911 -16.360 1.00 52.22 96 GLN A O 1
ATOM 683 N N . GLY A 1 97 ? 0.832 9.418 -15.412 1.00 47.38 97 GLY A N 1
ATOM 684 C CA . GLY A 1 97 ? 1.430 8.231 -16.023 1.00 47.38 97 GLY A CA 1
ATOM 685 C C . GLY A 1 97 ? 0.781 7.799 -17.338 1.00 47.38 97 GLY A C 1
ATOM 686 O O . GLY A 1 97 ? 1.073 6.705 -17.815 1.00 47.38 97 GLY A O 1
ATOM 687 N N . SER A 1 98 ? -0.123 8.596 -17.913 1.00 52.03 98 SER A N 1
ATOM 688 C CA . SER A 1 98 ? -0.625 8.319 -19.256 1.00 52.03 98 SER A CA 1
ATOM 689 C C . SER A 1 98 ? 0.446 8.719 -20.284 1.00 52.03 98 SER A C 1
ATOM 691 O O . SER A 1 98 ? 1.042 9.792 -20.153 1.00 52.03 98 SER A O 1
ATOM 693 N N . PRO A 1 99 ? 0.694 7.896 -21.322 1.00 55.09 99 PRO A N 1
ATOM 694 C CA . PRO A 1 99 ? 1.574 8.270 -22.429 1.00 55.09 99 PRO A CA 1
ATOM 695 C C . PRO A 1 99 ? 1.211 9.626 -23.058 1.00 55.09 99 PRO A C 1
ATOM 697 O O . PRO A 1 99 ? 2.095 10.323 -23.549 1.00 55.09 99 PRO A O 1
ATOM 700 N N . ASP A 1 100 ? -0.069 10.012 -23.008 1.00 56.81 100 ASP A N 1
ATOM 701 C CA . ASP A 1 100 ? -0.573 11.264 -23.580 1.00 56.81 100 ASP A CA 1
ATOM 702 C C . ASP A 1 100 ? -0.253 12.490 -22.704 1.00 56.81 100 ASP A C 1
ATOM 704 O O . ASP A 1 100 ? -0.083 13.590 -23.231 1.00 56.81 100 ASP A O 1
ATOM 708 N N . ASP A 1 101 ? -0.100 12.311 -21.386 1.00 54.16 101 ASP A N 1
ATOM 709 C CA . ASP A 1 101 ? 0.274 13.395 -20.462 1.00 54.16 101 ASP A CA 1
ATOM 710 C C . ASP A 1 101 ? 1.783 13.683 -20.512 1.00 54.16 101 ASP A C 1
ATOM 712 O O . ASP A 1 101 ? 2.217 14.816 -20.305 1.00 54.16 101 ASP A O 1
ATOM 716 N N . ALA A 1 102 ? 2.590 12.675 -20.860 1.00 52.75 102 ALA A N 1
ATOM 717 C CA . ALA A 1 102 ? 4.039 12.797 -21.019 1.00 52.75 102 ALA A CA 1
ATOM 718 C C . ALA A 1 102 ? 4.454 13.592 -22.272 1.00 52.75 102 ALA A C 1
ATOM 720 O O . ALA A 1 102 ? 5.607 14.005 -22.375 1.00 52.75 102 ALA A O 1
ATOM 721 N N . MET A 1 103 ? 3.534 13.834 -23.214 1.00 49.88 103 MET A N 1
ATOM 722 C CA . MET A 1 103 ? 3.814 14.576 -24.451 1.00 49.88 103 MET A CA 1
ATOM 723 C C . MET A 1 103 ? 4.020 16.089 -24.221 1.00 49.88 103 MET A C 1
ATOM 725 O O . MET A 1 103 ? 4.445 16.791 -25.137 1.00 49.88 103 MET A O 1
ATOM 729 N N . TRP A 1 104 ? 3.735 16.585 -23.010 1.00 50.41 104 TRP A N 1
ATOM 730 C CA . TRP A 1 104 ? 3.738 18.015 -22.663 1.00 50.41 104 TRP A CA 1
ATOM 731 C C . TRP A 1 104 ? 4.698 18.394 -21.529 1.00 50.41 104 TRP A C 1
ATOM 733 O O . TRP A 1 104 ? 4.678 19.536 -21.075 1.00 50.41 104 TRP A O 1
ATOM 743 N N . VAL A 1 105 ? 5.514 17.453 -21.054 1.00 51.53 105 VAL A N 1
ATOM 744 C CA . VAL A 1 105 ? 6.448 17.678 -19.943 1.00 51.53 105 VAL A CA 1
ATOM 745 C C . VAL A 1 105 ? 7.783 18.169 -20.506 1.00 51.53 105 VAL A C 1
ATOM 747 O O . VAL A 1 105 ? 8.354 17.521 -21.385 1.00 51.53 105 VAL A O 1
ATOM 750 N N . GLU A 1 106 ? 8.267 19.325 -20.038 1.00 50.41 106 GLU A N 1
ATOM 751 C CA . GLU A 1 106 ? 9.544 19.886 -20.494 1.00 50.41 106 GLU A CA 1
ATOM 752 C C . GLU A 1 106 ? 10.7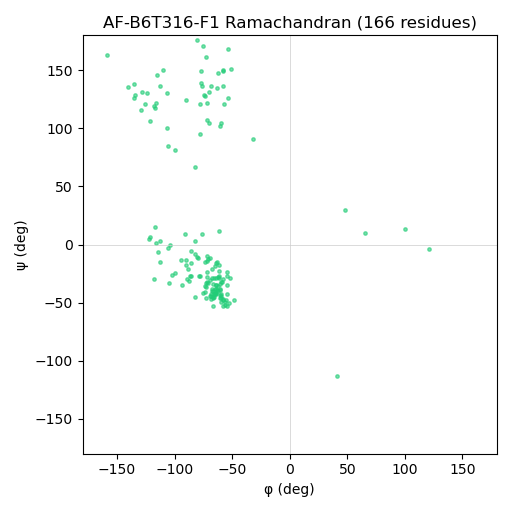26 18.960 -20.149 1.00 50.41 106 GLU A C 1
ATOM 754 O O . GLU A 1 106 ? 10.736 18.242 -19.144 1.00 50.41 106 GLU A O 1
ATOM 759 N N . GLU A 1 107 ? 11.740 18.974 -21.015 1.00 46.75 107 GLU A N 1
ATOM 760 C CA . GLU A 1 107 ? 12.957 18.173 -20.893 1.00 46.75 107 GLU A CA 1
ATOM 761 C C . GLU A 1 107 ? 13.678 18.518 -19.568 1.00 46.75 107 GLU A C 1
ATOM 763 O O . GLU A 1 107 ? 14.265 19.589 -19.427 1.00 46.75 107 GLU A O 1
ATOM 768 N N . GLY A 1 108 ? 13.586 17.628 -18.569 1.00 49.78 108 GLY A N 1
ATOM 769 C CA . GLY A 1 108 ? 14.195 17.799 -17.238 1.00 49.78 108 GLY A CA 1
ATOM 770 C C . GLY A 1 108 ? 13.232 17.776 -16.040 1.00 49.78 108 GLY A C 1
ATOM 771 O O . GLY A 1 108 ? 13.697 17.806 -14.902 1.00 49.78 108 GLY A O 1
ATOM 772 N N . GLU A 1 109 ? 11.914 17.686 -16.251 1.00 52.53 109 GLU A N 1
ATOM 773 C CA . GLU A 1 109 ? 10.932 17.559 -15.152 1.00 52.53 109 GLU A CA 1
ATOM 774 C C . GLU A 1 109 ? 10.691 16.111 -14.683 1.00 52.53 109 GLU A C 1
ATOM 776 O O . GLU A 1 109 ? 9.991 15.876 -13.693 1.00 52.53 109 GLU A O 1
ATOM 781 N N . PHE A 1 110 ? 11.275 15.117 -15.357 1.00 54.19 110 PHE A N 1
ATOM 782 C CA . PHE A 1 110 ? 11.206 13.734 -14.897 1.00 54.19 110 PHE A CA 1
ATOM 783 C C . PHE A 1 110 ? 12.120 13.539 -13.688 1.00 54.19 110 PHE A C 1
ATOM 785 O O . PHE A 1 110 ? 13.308 13.846 -13.740 1.00 54.19 110 PHE A O 1
ATOM 792 N N . ASP A 1 111 ? 11.572 12.989 -12.600 1.00 56.72 111 ASP A N 1
ATOM 793 C CA . ASP A 1 111 ? 12.391 12.495 -11.495 1.00 56.72 111 ASP A CA 1
ATOM 794 C C . ASP A 1 111 ? 13.310 11.393 -12.042 1.00 56.72 111 ASP A C 1
ATOM 796 O O . ASP A 1 111 ? 12.863 10.276 -12.307 1.00 56.72 111 ASP A O 1
ATOM 800 N N . GLU A 1 112 ? 14.583 11.715 -12.274 1.00 51.31 112 GLU A N 1
ATOM 801 C CA . GLU A 1 112 ? 15.606 10.744 -12.676 1.00 51.31 112 GLU A CA 1
ATOM 802 C C . GLU A 1 112 ? 15.953 9.783 -11.530 1.00 51.31 112 GLU A C 1
ATOM 804 O O . GLU A 1 112 ? 16.621 8.770 -11.746 1.00 51.31 112 GLU A O 1
ATOM 809 N N . ALA A 1 113 ? 15.509 10.064 -10.298 1.00 60.47 113 ALA A N 1
ATOM 810 C CA . ALA A 1 113 ? 15.698 9.139 -9.200 1.00 60.47 113 ALA A CA 1
ATOM 811 C C . ALA A 1 113 ? 14.803 7.910 -9.394 1.00 60.47 113 ALA A C 1
ATOM 813 O O . ALA A 1 113 ? 13.586 8.003 -9.548 1.00 60.47 113 ALA A O 1
ATOM 814 N N . ASP A 1 114 ? 15.397 6.727 -9.260 1.00 63.47 114 ASP A N 1
ATOM 815 C CA . ASP A 1 114 ? 14.744 5.417 -9.378 1.00 63.47 114 ASP A CA 1
ATOM 816 C C . ASP A 1 114 ? 13.624 5.149 -8.349 1.00 63.47 114 ASP A C 1
ATOM 818 O O . ASP A 1 114 ? 13.164 4.023 -8.200 1.00 63.47 114 ASP A O 1
ATOM 822 N N . GLY A 1 115 ? 13.160 6.145 -7.599 1.00 72.81 115 GLY A N 1
ATOM 823 C CA . GLY A 1 115 ? 12.189 5.980 -6.525 1.00 72.81 115 GLY A CA 1
ATOM 824 C C . GLY A 1 115 ? 10.796 5.517 -6.963 1.00 72.81 115 GLY A C 1
ATOM 825 O O . GLY A 1 115 ? 10.064 5.028 -6.099 1.00 72.81 115 GLY A O 1
ATOM 826 N N . LEU A 1 116 ? 10.432 5.652 -8.247 1.00 78.19 116 LEU A N 1
ATOM 827 C CA . LEU A 1 116 ? 9.062 5.449 -8.746 1.00 78.19 116 LEU A CA 1
ATOM 828 C C . LEU A 1 116 ? 8.895 4.251 -9.694 1.00 78.19 116 LEU A C 1
ATOM 830 O O . LEU A 1 116 ? 7.759 3.908 -10.010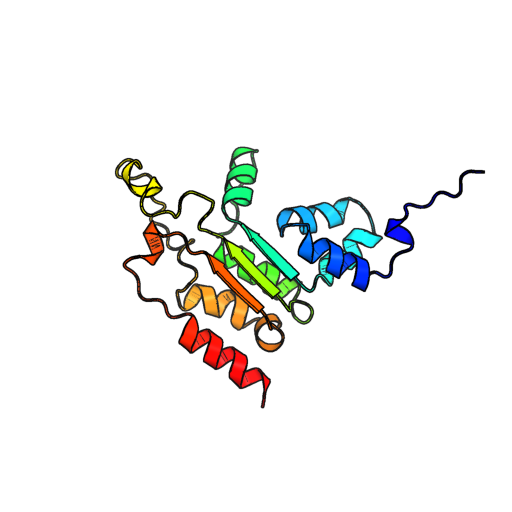 1.00 78.19 116 LEU A O 1
ATOM 834 N N . HIS A 1 117 ? 9.984 3.582 -10.087 1.00 84.44 117 HIS A N 1
ATOM 835 C CA . HIS A 1 117 ? 9.948 2.285 -10.771 1.00 84.44 117 HIS A CA 1
ATOM 836 C C . HIS A 1 117 ? 9.688 1.180 -9.734 1.00 84.44 117 HIS A C 1
ATOM 838 O O . HIS A 1 117 ? 10.613 0.740 -9.042 1.00 84.44 117 HIS A O 1
ATOM 844 N N . LEU A 1 118 ? 8.425 0.784 -9.570 1.00 87.94 118 LEU A N 1
ATOM 845 C CA . LEU A 1 118 ? 7.956 -0.147 -8.541 1.00 87.94 118 LEU A CA 1
ATOM 846 C C . LEU A 1 118 ? 8.013 -1.609 -8.975 1.00 87.94 118 LEU A C 1
ATOM 848 O O . LEU A 1 118 ? 8.059 -2.492 -8.1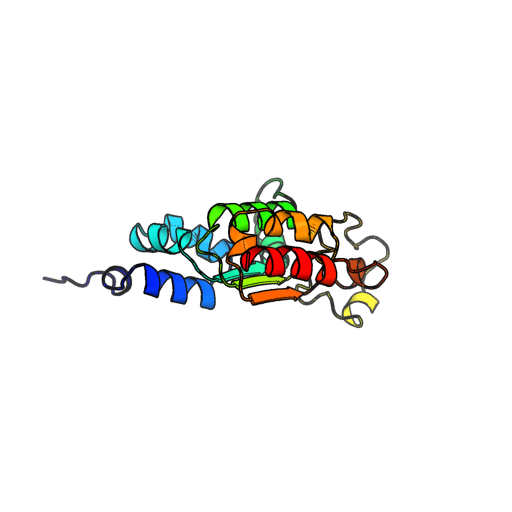19 1.00 87.94 118 LEU A O 1
ATOM 852 N N . THR A 1 119 ? 8.039 -1.881 -10.280 1.00 89.31 119 THR A N 1
ATOM 853 C CA . THR A 1 119 ? 8.173 -3.246 -10.806 1.00 89.31 119 THR A CA 1
ATOM 854 C C . THR A 1 119 ? 9.612 -3.767 -10.863 1.00 89.31 119 THR A C 1
ATOM 856 O O . THR A 1 119 ? 9.829 -4.905 -11.288 1.00 89.31 119 THR A O 1
ATOM 859 N N . CYS A 1 120 ? 10.604 -3.001 -10.400 1.00 89.31 120 CYS A N 1
ATOM 860 C CA . CYS A 1 120 ? 11.979 -3.488 -10.270 1.00 89.31 120 CYS A CA 1
ATOM 861 C C . CYS A 1 120 ? 12.147 -4.472 -9.107 1.00 89.31 120 CYS A C 1
ATOM 863 O O . CYS A 1 120 ? 11.358 -4.487 -8.155 1.00 89.31 120 CYS A O 1
ATOM 865 N N . GLY A 1 121 ? 13.230 -5.252 -9.136 1.00 88.38 121 GLY A N 1
ATOM 866 C CA . GLY A 1 121 ? 13.459 -6.253 -8.108 1.00 88.38 121 GLY A CA 1
ATOM 867 C C . GLY A 1 121 ? 13.672 -5.688 -6.708 1.00 88.38 121 GLY A C 1
ATOM 868 O O . GLY A 1 121 ? 13.138 -6.233 -5.744 1.00 88.38 121 GLY A O 1
ATOM 869 N N . GLU A 1 122 ? 14.373 -4.561 -6.584 1.00 88.31 122 GLU A N 1
ATOM 870 C CA . GLU A 1 122 ? 14.601 -3.904 -5.292 1.00 88.31 122 GLU A CA 1
ATOM 871 C C . GLU A 1 122 ? 13.302 -3.400 -4.656 1.00 88.31 122 GLU A C 1
ATOM 873 O O . GLU A 1 122 ? 13.089 -3.580 -3.458 1.00 88.31 122 GLU A O 1
ATOM 878 N N . ALA A 1 123 ? 12.415 -2.794 -5.450 1.00 87.69 123 ALA A N 1
ATOM 879 C CA . ALA A 1 123 ? 11.134 -2.282 -4.975 1.00 87.69 123 ALA A CA 1
ATOM 880 C C . ALA A 1 123 ? 10.229 -3.417 -4.486 1.00 87.69 123 ALA A C 1
ATOM 882 O O . ALA A 1 123 ? 9.608 -3.296 -3.430 1.00 87.69 123 ALA A O 1
ATOM 883 N N . VAL A 1 124 ? 10.203 -4.536 -5.215 1.00 90.25 124 VAL A N 1
ATOM 884 C CA . VAL A 1 124 ? 9.429 -5.728 -4.849 1.00 90.25 124 VAL A CA 1
ATOM 885 C C . VAL A 1 124 ? 10.012 -6.389 -3.604 1.00 90.25 124 VAL A C 1
ATOM 887 O O . VAL A 1 124 ? 9.285 -6.679 -2.655 1.00 90.25 124 VAL A O 1
ATOM 890 N N . ALA A 1 125 ? 11.333 -6.571 -3.554 1.00 89.94 125 ALA A N 1
ATOM 891 C CA . ALA A 1 125 ? 12.011 -7.146 -2.398 1.00 89.94 125 ALA A CA 1
ATOM 892 C C . ALA A 1 125 ? 11.802 -6.310 -1.125 1.00 89.94 125 ALA A C 1
ATOM 894 O O . ALA A 1 125 ? 11.672 -6.883 -0.044 1.00 89.94 125 ALA A O 1
ATOM 895 N N . ALA A 1 126 ? 11.711 -4.981 -1.239 1.00 89.56 126 ALA A N 1
ATOM 896 C CA . ALA A 1 126 ? 11.568 -4.080 -0.098 1.00 89.56 126 ALA A CA 1
ATOM 897 C C . ALA A 1 126 ? 10.311 -4.345 0.752 1.00 89.56 126 ALA A C 1
ATOM 899 O O . ALA A 1 126 ? 10.354 -4.160 1.966 1.00 89.56 126 ALA A O 1
ATOM 900 N N . TRP A 1 127 ? 9.205 -4.796 0.151 1.00 90.19 127 TRP A N 1
ATOM 901 C CA . TRP A 1 127 ? 8.005 -5.194 0.898 1.00 90.19 127 TRP A CA 1
ATOM 902 C C . TRP A 1 127 ? 7.831 -6.713 0.982 1.00 90.19 127 TRP A C 1
ATOM 904 O O . TRP A 1 127 ? 7.369 -7.210 2.009 1.00 90.19 127 TRP A O 1
ATOM 914 N N . ALA A 1 128 ? 8.236 -7.470 -0.038 1.00 89.31 128 ALA A N 1
ATOM 915 C CA . ALA A 1 128 ? 8.018 -8.916 -0.084 1.00 89.31 128 ALA A CA 1
ATOM 916 C C . ALA A 1 128 ? 8.906 -9.704 0.893 1.00 89.31 128 ALA A C 1
ATOM 918 O O . ALA A 1 128 ? 8.547 -10.803 1.304 1.00 89.31 128 ALA A O 1
ATOM 919 N N . THR A 1 129 ? 10.047 -9.145 1.304 1.00 90.00 129 THR A N 1
ATOM 920 C CA . THR A 1 129 ? 10.915 -9.751 2.331 1.00 90.00 129 THR A CA 1
ATOM 921 C C . THR A 1 129 ? 10.435 -9.496 3.761 1.00 90.00 129 THR A C 1
ATOM 923 O O . THR A 1 129 ? 10.941 -10.110 4.700 1.00 90.00 129 THR A O 1
ATOM 926 N N . THR A 1 130 ? 9.456 -8.607 3.947 1.00 89.94 130 THR A N 1
ATOM 927 C CA . THR A 1 130 ? 8.840 -8.363 5.256 1.00 89.94 130 THR A CA 1
ATOM 928 C C . THR A 1 130 ? 7.882 -9.499 5.624 1.00 89.94 130 THR A C 1
ATOM 930 O O . THR A 1 130 ? 7.511 -10.324 4.786 1.00 89.94 130 THR A O 1
ATOM 933 N N . SER A 1 131 ? 7.397 -9.513 6.868 1.00 85.69 131 SER A N 1
ATOM 934 C CA . SER A 1 131 ? 6.356 -10.460 7.287 1.00 85.69 131 SER A CA 1
ATOM 935 C C . SER A 1 131 ? 5.043 -10.313 6.508 1.00 85.69 131 SER A C 1
ATOM 937 O O . SER A 1 131 ? 4.257 -11.254 6.508 1.00 85.69 131 SER A O 1
ATOM 939 N N . ALA A 1 132 ? 4.811 -9.189 5.814 1.00 86.94 132 ALA A N 1
ATOM 940 C CA . ALA A 1 132 ? 3.661 -9.028 4.930 1.00 86.94 132 ALA A CA 1
ATOM 941 C C . ALA A 1 132 ? 3.746 -9.912 3.676 1.00 86.94 132 ALA A C 1
ATOM 943 O O . ALA A 1 132 ? 2.717 -10.354 3.170 1.00 86.94 132 ALA A O 1
ATOM 944 N N . GLY A 1 133 ? 4.952 -10.215 3.182 1.00 84.44 133 GLY A N 1
ATOM 945 C CA . GLY A 1 133 ? 5.135 -10.959 1.932 1.00 84.44 133 GLY A CA 1
ATOM 946 C C . GLY A 1 133 ? 4.542 -12.369 1.949 1.00 84.44 133 GLY A C 1
ATOM 947 O O . GLY A 1 133 ? 4.096 -12.856 0.916 1.00 84.44 133 GLY A O 1
ATOM 948 N N . THR A 1 134 ? 4.470 -13.008 3.119 1.00 85.44 134 THR A N 1
ATOM 949 C CA . THR A 1 134 ? 3.909 -14.362 3.278 1.00 85.44 134 THR A CA 1
ATOM 950 C C . THR A 1 134 ? 2.391 -14.377 3.456 1.00 85.44 134 THR A C 1
ATOM 952 O O . THR A 1 134 ? 1.760 -15.424 3.329 1.00 85.44 134 THR A O 1
ATOM 955 N N . VAL A 1 135 ? 1.786 -13.231 3.778 1.00 89.25 135 VAL A N 1
ATOM 956 C CA . VAL A 1 135 ? 0.359 -13.113 4.112 1.00 89.25 135 VAL A CA 1
ATOM 957 C C . VAL A 1 135 ? -0.447 -12.330 3.080 1.00 89.25 135 VAL A C 1
ATOM 959 O O . VAL A 1 135 ? -1.684 -12.418 3.111 1.00 89.25 135 VAL A O 1
ATOM 962 N N . LEU A 1 136 ? 0.237 -11.594 2.200 1.00 90.25 136 LEU A N 1
ATOM 963 C CA . LEU A 1 136 ? -0.343 -10.795 1.132 1.00 90.25 136 LEU A CA 1
ATOM 964 C C . LEU A 1 136 ? -1.086 -11.691 0.133 1.00 90.25 136 LEU A C 1
ATOM 966 O O . LEU A 1 136 ? -0.596 -12.742 -0.274 1.00 90.25 136 LEU A O 1
ATOM 970 N N . ARG A 1 137 ? -2.293 -11.274 -0.246 1.00 90.94 137 ARG A N 1
ATOM 971 C CA . ARG A 1 137 ? -3.187 -11.997 -1.165 1.00 90.94 137 ARG A CA 1
ATOM 972 C C . ARG A 1 137 ? -3.480 -11.210 -2.433 1.00 90.94 137 ARG A C 1
ATOM 974 O O . ARG A 1 137 ? -3.740 -11.802 -3.472 1.00 90.94 137 ARG A O 1
ATOM 981 N N . GLU A 1 138 ? -3.464 -9.890 -2.324 1.00 92.19 138 GLU A N 1
ATOM 982 C CA . GLU A 1 138 ? -3.783 -8.956 -3.394 1.00 92.19 138 GLU A CA 1
ATOM 983 C C . GLU A 1 138 ? -2.640 -7.941 -3.499 1.00 92.19 138 GLU A C 1
ATOM 985 O O . GLU A 1 138 ? -2.207 -7.374 -2.492 1.00 92.19 138 GLU A O 1
ATOM 990 N N . LEU A 1 139 ? -2.153 -7.724 -4.718 1.00 92.12 139 LEU A N 1
ATOM 991 C CA . LEU A 1 139 ? -1.150 -6.715 -5.032 1.00 92.12 139 LEU A CA 1
ATOM 992 C C . LEU A 1 139 ? -1.584 -5.973 -6.291 1.00 92.12 139 LEU A C 1
ATOM 994 O O . LEU A 1 139 ? -1.856 -6.594 -7.317 1.00 92.12 139 LEU A O 1
ATOM 998 N N . GLU A 1 140 ? -1.597 -4.654 -6.207 1.00 92.75 140 GLU A N 1
ATOM 999 C CA . GLU A 1 140 ? -1.829 -3.754 -7.327 1.00 92.75 140 GLU A CA 1
ATOM 1000 C C . GLU A 1 140 ? -0.646 -2.790 -7.423 1.00 92.75 140 GLU A C 1
ATOM 1002 O O . GLU A 1 140 ? -0.229 -2.205 -6.421 1.00 92.75 140 GLU A O 1
ATOM 1007 N N . ILE A 1 141 ? -0.083 -2.655 -8.624 1.00 90.88 141 ILE A N 1
ATOM 1008 C CA . ILE A 1 141 ? 1.011 -1.727 -8.910 1.00 90.88 141 ILE A CA 1
ATOM 1009 C C . ILE A 1 141 ? 0.619 -0.908 -10.137 1.00 90.88 141 ILE A C 1
ATOM 1011 O O . ILE A 1 141 ? 0.486 -1.458 -11.230 1.00 90.88 141 ILE A O 1
ATOM 1015 N N . ALA A 1 142 ? 0.464 0.398 -9.948 1.00 89.00 142 ALA A N 1
ATOM 1016 C CA . ALA A 1 142 ? 0.352 1.383 -11.011 1.00 89.00 142 ALA A CA 1
ATOM 1017 C C . ALA A 1 142 ? 1.666 2.171 -11.068 1.00 89.00 142 ALA A C 1
ATOM 1019 O O . ALA A 1 142 ? 1.921 3.045 -10.240 1.00 89.00 142 ALA A O 1
ATOM 1020 N N . ASP A 1 143 ? 2.521 1.795 -12.018 1.00 84.56 143 ASP A N 1
ATOM 1021 C CA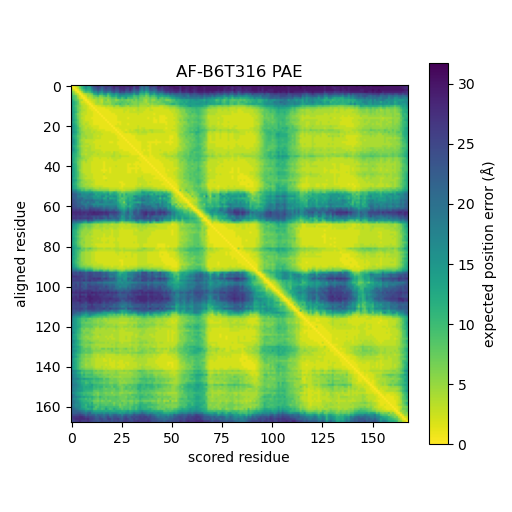 . ASP A 1 143 ? 3.854 2.369 -12.182 1.00 84.56 143 ASP A CA 1
ATOM 1022 C C . ASP A 1 143 ? 3.819 3.753 -12.839 1.00 84.56 143 ASP A C 1
ATOM 1024 O O . ASP A 1 143 ? 2.999 4.037 -13.715 1.00 84.56 143 ASP A O 1
ATOM 1028 N N . TYR A 1 144 ? 4.795 4.588 -12.482 1.00 82.44 144 TYR A N 1
ATOM 1029 C CA . TYR A 1 144 ? 5.054 5.839 -13.180 1.00 82.44 144 TYR A CA 1
ATOM 1030 C C . TYR A 1 144 ? 5.632 5.537 -14.566 1.00 82.44 144 TYR A C 1
ATOM 1032 O O . TYR A 1 144 ? 6.800 5.152 -14.698 1.00 82.44 144 TYR A O 1
ATOM 1040 N N . TRP A 1 145 ? 4.798 5.697 -15.599 1.00 78.75 145 TRP A N 1
ATOM 1041 C CA . TRP A 1 145 ? 5.118 5.305 -16.973 1.00 78.75 145 TRP A CA 1
ATOM 1042 C C . TRP A 1 145 ? 6.488 5.794 -17.456 1.00 78.75 145 TRP A C 1
ATOM 1044 O O . TRP A 1 145 ? 7.244 4.944 -17.920 1.00 78.75 145 TRP A O 1
ATOM 1054 N N . PRO A 1 146 ? 6.885 7.070 -17.278 1.00 75.56 146 PRO A N 1
ATOM 1055 C CA . PRO A 1 146 ? 8.178 7.557 -17.763 1.00 75.56 146 PRO A CA 1
ATOM 1056 C C . PRO A 1 146 ? 9.390 6.797 -17.212 1.00 75.56 146 PRO A C 1
ATOM 1058 O O . PRO A 1 146 ? 10.401 6.666 -17.897 1.00 75.56 146 PRO A O 1
ATOM 1061 N N . GLN A 1 147 ? 9.291 6.256 -15.992 1.00 75.50 147 GLN A N 1
ATOM 1062 C CA . GLN A 1 147 ? 10.343 5.417 -15.421 1.00 75.50 147 GLN A CA 1
ATOM 1063 C C . GLN A 1 147 ? 10.187 3.939 -15.790 1.00 75.50 147 GLN A C 1
ATOM 1065 O O . GLN A 1 147 ? 11.188 3.236 -15.879 1.00 75.50 147 GLN A O 1
ATOM 1070 N N . ALA A 1 148 ? 8.969 3.438 -15.981 1.00 79.75 148 ALA A N 1
ATOM 1071 C CA . ALA A 1 148 ? 8.733 2.012 -16.202 1.00 79.75 148 ALA A CA 1
ATOM 1072 C C . ALA A 1 148 ? 8.797 1.594 -17.682 1.00 79.75 148 ALA A C 1
ATOM 1074 O O . ALA A 1 148 ? 9.175 0.463 -17.978 1.00 79.75 148 ALA A O 1
ATOM 1075 N N . CYS A 1 149 ? 8.464 2.480 -18.624 1.00 81.25 149 CYS A N 1
ATOM 1076 C CA . CYS A 1 149 ? 8.175 2.103 -20.012 1.00 81.25 149 CYS A CA 1
ATOM 1077 C C . CYS A 1 149 ? 9.375 1.569 -20.813 1.00 81.25 149 CYS A C 1
ATOM 1079 O O . CYS A 1 149 ? 9.178 0.817 -21.766 1.00 81.25 149 CYS A O 1
ATOM 1081 N N . TRP A 1 150 ? 10.607 1.877 -20.400 1.00 80.94 150 TRP A N 1
ATOM 1082 C CA . TRP A 1 150 ? 11.839 1.390 -21.043 1.00 80.94 150 TRP A CA 1
ATOM 1083 C C . TRP A 1 150 ? 12.646 0.427 -20.167 1.00 80.94 150 TRP A C 1
ATOM 1085 O O . TRP A 1 150 ? 13.747 0.018 -20.540 1.00 80.94 150 TRP A O 1
ATOM 1095 N N . ARG A 1 151 ? 12.141 0.080 -18.978 1.00 82.56 151 ARG A N 1
ATOM 1096 C CA . ARG A 1 151 ? 12.882 -0.701 -17.982 1.00 82.56 151 ARG A CA 1
ATOM 1097 C C . ARG A 1 151 ? 12.303 -2.097 -17.848 1.00 82.56 151 ARG A C 1
ATOM 1099 O O . ARG A 1 151 ? 11.122 -2.349 -18.061 1.00 82.56 151 ARG A O 1
ATOM 1106 N N . LYS A 1 152 ? 13.171 -3.042 -17.496 1.00 84.31 152 LYS A N 1
ATOM 1107 C CA . LYS A 1 152 ? 12.764 -4.426 -17.281 1.00 84.31 152 LYS A CA 1
ATOM 1108 C C . LYS A 1 152 ? 11.969 -4.536 -15.978 1.00 84.31 152 LYS A C 1
ATOM 1110 O O . LYS A 1 152 ? 12.507 -4.268 -14.906 1.00 84.31 152 LYS A O 1
ATOM 1115 N N . ALA A 1 153 ? 10.736 -5.023 -16.081 1.00 87.44 153 ALA A N 1
ATOM 1116 C CA . ALA A 1 153 ? 9.951 -5.448 -14.932 1.00 87.44 153 ALA A CA 1
ATOM 1117 C C . ALA A 1 153 ? 10.462 -6.800 -14.396 1.00 87.44 153 ALA A C 1
ATOM 1119 O O . ALA A 1 153 ? 10.594 -7.779 -15.134 1.00 87.44 153 ALA A O 1
ATOM 1120 N N . GLU A 1 154 ? 10.720 -6.864 -13.093 1.00 90.38 154 GLU A N 1
ATOM 1121 C CA . GLU A 1 154 ? 11.154 -8.066 -12.363 1.00 90.38 154 GLU A CA 1
ATOM 1122 C C . GLU A 1 154 ? 10.120 -8.515 -11.319 1.00 90.38 154 GLU A C 1
ATOM 1124 O O . GLU A 1 154 ? 10.312 -9.519 -10.633 1.00 90.38 154 GLU A O 1
ATOM 1129 N N . ALA A 1 155 ? 8.996 -7.801 -11.221 1.00 88.19 155 ALA A N 1
ATOM 1130 C CA . ALA A 1 155 ? 7.955 -8.053 -10.236 1.00 88.19 155 ALA A CA 1
ATOM 1131 C C . ALA A 1 155 ? 7.375 -9.463 -10.314 1.00 88.19 155 ALA A C 1
ATOM 1133 O O . ALA A 1 155 ? 7.373 -10.160 -9.309 1.00 88.19 155 ALA A O 1
ATOM 1134 N N . LEU A 1 156 ? 6.921 -9.923 -11.483 1.00 84.94 156 LEU A N 1
ATOM 1135 C CA . LEU A 1 156 ? 6.257 -11.227 -11.611 1.00 84.94 156 LEU A CA 1
ATOM 1136 C C . LEU A 1 156 ? 7.088 -12.423 -11.105 1.00 84.94 156 LEU A C 1
ATOM 1138 O O . LEU A 1 156 ? 6.559 -13.180 -10.287 1.00 84.94 156 LEU A O 1
ATOM 1142 N N . PRO A 1 157 ? 8.358 -12.627 -11.521 1.00 85.31 157 PRO A N 1
ATOM 1143 C CA . PRO A 1 157 ? 9.145 -13.750 -11.013 1.00 85.31 157 PRO A CA 1
ATOM 1144 C C . PRO A 1 157 ? 9.404 -13.648 -9.504 1.00 85.31 157 PRO A C 1
ATOM 1146 O O . PRO A 1 157 ? 9.397 -14.666 -8.814 1.00 85.31 157 PRO A O 1
ATOM 1149 N N . LEU A 1 158 ? 9.576 -12.437 -8.969 1.00 83.75 158 LEU A N 1
ATOM 1150 C CA . LEU A 1 158 ? 9.786 -12.233 -7.536 1.00 83.75 158 LEU A CA 1
ATOM 1151 C C . LEU A 1 158 ? 8.508 -12.449 -6.728 1.00 83.75 158 LEU A C 1
ATOM 1153 O O . LEU A 1 158 ? 8.539 -13.169 -5.736 1.00 83.75 158 LEU A O 1
ATOM 1157 N N . ILE A 1 159 ? 7.378 -11.896 -7.169 1.00 81.00 159 ILE A N 1
ATOM 1158 C CA . ILE A 1 159 ? 6.060 -12.140 -6.574 1.00 81.00 159 ILE A CA 1
ATOM 1159 C C . ILE A 1 159 ? 5.793 -13.644 -6.555 1.00 81.00 159 ILE A C 1
ATOM 1161 O O . ILE A 1 159 ? 5.460 -14.190 -5.510 1.00 81.00 159 ILE A O 1
ATOM 1165 N N . SER A 1 160 ? 6.022 -14.337 -7.674 1.00 81.62 160 SER A N 1
ATOM 1166 C CA . SER A 1 160 ? 5.872 -15.792 -7.745 1.00 81.62 160 SER A CA 1
ATOM 1167 C C . SER A 1 160 ? 6.759 -16.512 -6.721 1.00 81.62 160 SER A C 1
ATOM 1169 O O . SER A 1 160 ? 6.265 -17.359 -5.977 1.00 81.62 160 SER A O 1
ATOM 1171 N N . HIS A 1 161 ? 8.037 -16.138 -6.609 1.00 81.31 161 HIS A N 1
ATOM 1172 C CA . HIS A 1 161 ? 8.965 -16.707 -5.625 1.00 81.31 161 HIS A CA 1
ATOM 1173 C C . HIS A 1 161 ? 8.504 -16.505 -4.173 1.00 81.31 161 HIS A C 1
ATOM 1175 O O . HIS A 1 161 ? 8.528 -17.451 -3.382 1.00 81.31 161 HIS A O 1
ATOM 1181 N N . TYR A 1 162 ? 8.059 -15.299 -3.815 1.00 74.12 162 TYR A N 1
ATOM 1182 C CA . TYR A 1 162 ? 7.618 -14.989 -2.452 1.00 74.12 162 TYR A CA 1
ATOM 1183 C C . TYR A 1 162 ? 6.251 -15.602 -2.119 1.00 74.12 162 TYR A C 1
ATOM 1185 O O . TYR A 1 162 ? 6.068 -16.094 -1.007 1.00 74.12 162 TYR A O 1
ATOM 1193 N N . CYS A 1 163 ? 5.327 -15.673 -3.080 1.00 67.44 163 CYS A N 1
ATOM 1194 C CA . CYS A 1 163 ? 4.020 -16.300 -2.884 1.00 67.44 163 CYS A CA 1
ATOM 1195 C C . CYS A 1 163 ? 4.102 -17.833 -2.818 1.00 67.44 163 CYS A C 1
ATOM 1197 O O . CYS A 1 163 ? 3.386 -18.441 -2.027 1.00 67.44 163 CYS A O 1
ATOM 1199 N N . MET A 1 164 ? 4.981 -18.485 -3.590 1.00 67.56 164 MET A N 1
ATOM 1200 C CA . MET A 1 164 ? 5.135 -19.949 -3.534 1.00 67.56 164 MET A CA 1
ATOM 1201 C C . MET A 1 164 ? 5.817 -20.431 -2.248 1.00 67.56 164 MET A C 1
ATOM 1203 O O . MET A 1 164 ? 5.540 -21.533 -1.781 1.00 67.56 164 MET A O 1
ATOM 1207 N N . ARG A 1 165 ? 6.663 -19.600 -1.631 1.00 59.50 165 ARG A N 1
ATOM 1208 C CA . ARG A 1 165 ? 7.275 -19.897 -0.328 1.00 59.50 165 ARG A CA 1
ATOM 1209 C C . ARG A 1 165 ? 6.302 -19.838 0.853 1.00 59.50 165 ARG A C 1
ATOM 1211 O O . ARG A 1 165 ? 6.668 -20.295 1.924 1.00 59.50 165 ARG A O 1
ATOM 1218 N N . ALA A 1 166 ? 5.092 -19.304 0.682 1.00 50.62 166 ALA A N 1
ATOM 1219 C CA . ALA A 1 166 ? 4.070 -19.286 1.732 1.00 50.62 166 ALA A CA 1
ATOM 1220 C C . ALA A 1 166 ? 3.277 -20.608 1.849 1.00 50.62 166 ALA A C 1
ATOM 1222 O O . ALA A 1 166 ? 2.481 -20.758 2.774 1.00 50.62 166 ALA A O 1
ATOM 1223 N N . PHE A 1 167 ? 3.469 -21.552 0.915 1.00 42.22 167 PHE A N 1
ATOM 1224 C CA . PHE A 1 167 ? 2.744 -22.830 0.852 1.00 42.22 167 PHE A CA 1
ATOM 1225 C C . PHE A 1 167 ? 3.548 -24.053 1.335 1.00 42.22 167 PHE A C 1
ATOM 1227 O O . PHE A 1 167 ? 3.004 -25.158 1.329 1.00 42.22 167 PHE A O 1
ATOM 1234 N N . PHE A 1 168 ? 4.802 -23.873 1.760 1.00 38.06 168 PHE A N 1
ATOM 1235 C CA . PHE A 1 168 ? 5.675 -24.914 2.322 1.00 38.06 168 PHE A CA 1
ATOM 1236 C C . PHE A 1 168 ? 6.251 -24.457 3.661 1.00 38.06 168 PHE A C 1
ATOM 1238 O O . PHE A 1 168 ? 6.476 -25.336 4.521 1.00 38.06 168 PHE A O 1
#

pLDDT: mean 78.72, std 16.77, range [38.06, 95.94]

Sequence (168 aa):
MSASGDPLDVLPAAVLADVLGRVADAGDIAACRLASRTLLAASYICPRVRLCAADRARRRREGGGGSPAFRATTANLASLLGPHLRSLSLDTAGGQGSPDDAMWVEEGEFDEADGLHLTCGEAVAAWATTSAGTVLRELEIADYWPQACWRKAEALPLISHYCMRAFF

Nearest PDB structures (foldseek):
  6brp-assembly2_D  TM=4.242E-01  e=1.417E+00  Oryza sativa Japonica Group
  6brq-assembly2_D  TM=2.681E-01  e=1.417E+00  Oryza sativa Japonica Group
  6wgd-assembly2_B  TM=3.766E-01  e=6.817E+00  Bacillus licheniformis

Radius of gyration: 17.86 Å; Cα contacts (8 Å, |Δi|>4): 239; chains: 1; bounding box: 44×47×54 Å